Protein AF-K3ZAX1-F1 (afdb_monomer_lite)

pLDDT: mean 78.52, std 14.37, range [47.0, 97.69]

Radius of gyration: 30.6 Å; chains: 1; bounding box: 66×29×91 Å

Organism: Setaria italica (NCBI:txid4555)

Structure (mmCIF, N/CA/C/O backbone):
data_AF-K3ZAX1-F1
#
_entry.id   AF-K3ZAX1-F1
#
loop_
_atom_site.group_PDB
_atom_site.id
_atom_site.type_symbol
_atom_site.label_atom_id
_atom_site.label_alt_id
_atom_site.label_comp_id
_atom_site.label_asym_id
_atom_site.label_entity_id
_atom_site.label_seq_id
_atom_site.pdbx_PDB_ins_code
_atom_site.Cartn_x
_atom_site.Cartn_y
_atom_site.Cartn_z
_atom_site.occupancy
_atom_site.B_iso_or_equiv
_atom_site.auth_seq_id
_atom_site.auth_comp_id
_atom_site.auth_asym_id
_atom_site.auth_atom_id
_atom_site.pdbx_PDB_model_num
ATOM 1 N N . MET A 1 1 ? -37.332 9.484 52.338 1.00 50.28 1 MET A N 1
ATOM 2 C CA . MET A 1 1 ? -36.346 8.383 52.246 1.00 50.28 1 MET A CA 1
ATOM 3 C C . MET A 1 1 ? -36.194 7.833 50.823 1.00 50.28 1 MET A C 1
ATOM 5 O O . MET A 1 1 ? -35.194 7.186 50.560 1.00 50.28 1 MET A O 1
ATOM 9 N N . GLU A 1 2 ? -37.074 8.191 49.881 1.00 57.25 2 GLU A N 1
ATOM 10 C CA . GLU A 1 2 ? -37.045 7.714 48.482 1.00 57.25 2 GLU A CA 1
ATOM 11 C C . GLU A 1 2 ? -35.889 8.253 47.611 1.00 57.25 2 GLU A C 1
ATOM 13 O O . GLU A 1 2 ? -35.570 7.683 46.574 1.00 57.25 2 GLU A O 1
ATOM 18 N N . HIS A 1 3 ? -35.234 9.354 48.000 1.00 57.56 3 HIS A N 1
ATOM 19 C CA . HIS A 1 3 ? -34.172 9.955 47.179 1.00 57.56 3 HIS A CA 1
ATOM 20 C C . HIS A 1 3 ? -32.824 9.217 47.276 1.00 57.56 3 HIS A C 1
ATOM 22 O O . HIS A 1 3 ? -32.004 9.319 46.367 1.00 57.56 3 HIS A O 1
ATOM 28 N N . SER A 1 4 ? -32.587 8.449 48.345 1.00 58.50 4 SER A N 1
ATOM 29 C CA . SER A 1 4 ? -31.296 7.787 48.597 1.00 58.50 4 SER A CA 1
ATOM 30 C C . SER A 1 4 ? -31.118 6.476 47.820 1.00 58.50 4 SER A C 1
ATOM 32 O O . SER A 1 4 ? -29.990 6.068 47.561 1.00 58.50 4 SER A O 1
ATOM 34 N N . SER A 1 5 ? -32.212 5.835 47.405 1.00 60.31 5 SER A N 1
ATOM 35 C CA . SER A 1 5 ? -32.231 4.561 46.670 1.00 60.31 5 SER A CA 1
ATOM 36 C C . SER A 1 5 ? -32.151 4.724 45.145 1.00 60.31 5 SER A C 1
ATOM 38 O O . SER A 1 5 ? -31.794 3.776 44.448 1.00 60.31 5 SER A O 1
ATOM 40 N N . LEU A 1 6 ? -32.416 5.922 44.612 1.00 58.66 6 LEU A N 1
ATOM 41 C CA . LEU A 1 6 ? -32.390 6.199 43.166 1.00 58.66 6 LEU A CA 1
ATOM 42 C C . LEU A 1 6 ? -30.997 6.580 42.634 1.00 58.66 6 LEU A C 1
ATOM 44 O O . LEU A 1 6 ? -30.687 6.324 41.471 1.00 58.66 6 LEU A O 1
ATOM 48 N N . LEU A 1 7 ? -30.131 7.138 43.484 1.00 61.81 7 LEU A N 1
ATOM 49 C CA . LEU A 1 7 ? -28.745 7.489 43.145 1.00 61.81 7 LEU A CA 1
ATOM 50 C C . LEU A 1 7 ? -27.872 6.286 42.711 1.00 61.81 7 LEU A C 1
ATOM 52 O O . LEU A 1 7 ? -27.173 6.410 41.699 1.00 61.81 7 LEU A O 1
ATOM 56 N N . PRO A 1 8 ? -27.895 5.120 43.396 1.00 64.75 8 PRO A N 1
ATOM 57 C CA . PRO A 1 8 ? -27.120 3.951 42.966 1.00 64.75 8 PRO A CA 1
ATOM 58 C C . PRO A 1 8 ? -27.650 3.324 41.664 1.00 64.75 8 PRO A C 1
ATOM 60 O O . PRO A 1 8 ? -26.866 2.888 40.827 1.00 64.75 8 PRO A O 1
ATOM 63 N N . LEU A 1 9 ? -28.968 3.329 41.436 1.00 63.50 9 LEU A N 1
ATOM 64 C CA . LEU A 1 9 ? -29.569 2.800 40.203 1.00 63.50 9 LEU A CA 1
ATOM 65 C C . LEU A 1 9 ? -29.250 3.669 38.979 1.00 63.50 9 LEU A C 1
ATOM 67 O O . LEU A 1 9 ? -28.908 3.138 37.924 1.00 63.50 9 LEU A O 1
ATOM 71 N N . ALA A 1 10 ? -29.302 4.996 39.123 1.00 63.97 10 ALA A N 1
ATOM 72 C CA . ALA A 1 10 ? -28.953 5.926 38.050 1.00 63.97 10 ALA A CA 1
ATOM 73 C C . ALA A 1 10 ? -27.468 5.830 37.652 1.00 63.97 10 ALA A C 1
ATOM 75 O O . ALA A 1 10 ? -27.139 5.890 36.468 1.00 63.97 10 ALA A O 1
ATOM 76 N N . SER A 1 11 ? -26.572 5.629 38.624 1.00 61.56 11 SER A N 1
ATOM 77 C CA . SER A 1 11 ? -25.134 5.456 38.373 1.00 61.56 11 SER A CA 1
ATOM 78 C C . SER A 1 11 ? -24.798 4.105 37.724 1.00 61.56 11 SER A C 1
ATOM 80 O O . SER A 1 11 ? -23.975 4.063 36.810 1.00 61.56 11 SER A O 1
ATOM 82 N N . LEU A 1 12 ? -25.486 3.022 38.104 1.00 66.75 12 LEU A N 1
ATOM 83 C CA . LEU A 1 12 ? -25.391 1.708 37.447 1.00 66.75 12 LEU A CA 1
ATOM 84 C C . LEU A 1 12 ? -25.893 1.730 35.991 1.00 66.75 12 LEU A C 1
ATOM 86 O O . LEU A 1 12 ? -25.241 1.177 35.099 1.00 66.75 12 LEU A O 1
ATOM 90 N N . LEU A 1 13 ? -27.022 2.399 35.728 1.00 67.44 13 LEU A N 1
ATOM 91 C CA . LEU A 1 13 ? -27.555 2.565 34.370 1.00 67.44 13 LEU A CA 1
ATOM 92 C C . LEU A 1 13 ? -26.631 3.426 33.498 1.00 67.44 13 LEU A C 1
ATOM 94 O O . LEU A 1 13 ? -26.330 3.051 32.366 1.00 67.44 13 LEU A O 1
ATOM 98 N N . ALA A 1 14 ? -26.138 4.549 34.028 1.00 68.44 14 ALA A N 1
ATOM 99 C CA . ALA A 1 14 ? -25.209 5.424 33.315 1.00 68.44 14 ALA A CA 1
ATOM 100 C C . ALA A 1 14 ? -23.883 4.714 32.985 1.00 68.44 14 ALA A C 1
ATOM 102 O O . ALA A 1 14 ? -23.392 4.829 31.861 1.00 68.44 14 ALA A O 1
ATOM 103 N N . GLY A 1 15 ? -23.340 3.923 33.920 1.00 72.06 15 GLY A N 1
ATOM 104 C CA . GLY A 1 15 ? -22.152 3.096 33.685 1.00 72.06 15 GLY A CA 1
ATOM 105 C C . GLY A 1 15 ? -22.365 2.037 32.599 1.00 72.06 15 GLY A C 1
ATOM 106 O O . GLY A 1 15 ? -21.500 1.838 31.747 1.00 72.06 15 GLY A O 1
ATOM 107 N N . SER A 1 16 ? -23.548 1.418 32.563 1.00 79.25 16 SER A N 1
ATOM 108 C CA . SER A 1 16 ? -23.915 0.434 31.534 1.00 79.25 16 SER A CA 1
ATOM 109 C C . SER A 1 16 ? -24.046 1.068 30.144 1.00 79.25 16 SER A C 1
ATOM 111 O O . SER A 1 16 ? -23.541 0.520 29.164 1.00 79.25 16 SER A O 1
ATOM 113 N N . CYS A 1 17 ? -24.652 2.257 30.049 1.00 83.50 17 CYS A N 1
ATOM 114 C CA . CYS A 1 17 ? -24.725 3.021 28.800 1.00 83.50 17 CYS A CA 1
ATOM 115 C C . CYS A 1 17 ? -23.338 3.446 28.298 1.00 83.50 17 CYS A C 1
ATOM 117 O O . CYS A 1 17 ? -23.072 3.363 27.100 1.00 83.50 17 CYS A O 1
ATOM 119 N N . ALA A 1 18 ? -22.441 3.861 29.197 1.00 87.25 18 ALA A N 1
ATOM 120 C CA . ALA A 1 18 ? -21.073 4.228 28.836 1.00 87.25 18 ALA A CA 1
ATOM 121 C C . ALA A 1 18 ? -20.277 3.028 28.290 1.00 87.25 18 ALA A C 1
ATOM 123 O O . ALA A 1 18 ? -19.590 3.158 27.277 1.00 87.25 18 ALA A O 1
ATOM 124 N N . LEU A 1 19 ? -20.415 1.847 28.905 1.00 90.62 19 LEU A N 1
ATOM 125 C CA . LEU A 1 19 ? -19.798 0.605 28.423 1.00 90.62 19 LEU A CA 1
ATOM 126 C C . LEU A 1 19 ? -20.329 0.194 27.043 1.00 90.62 19 LEU A C 1
ATOM 128 O O . LEU A 1 19 ? -19.542 -0.143 26.158 1.00 90.62 19 LEU A O 1
ATOM 132 N N . LEU A 1 20 ? -21.647 0.268 26.834 1.00 94.25 20 LEU A N 1
ATOM 133 C CA . LEU A 1 20 ? -22.281 0.004 25.538 1.00 94.25 20 LEU A CA 1
ATOM 134 C C . LEU A 1 20 ? -21.795 0.970 24.452 1.00 94.25 20 LEU A C 1
ATOM 136 O O . LEU A 1 20 ? -21.448 0.535 23.354 1.00 94.25 20 LEU A O 1
ATOM 140 N N . ALA A 1 21 ? -21.721 2.267 24.759 1.00 95.00 21 ALA A N 1
ATOM 141 C CA . ALA A 1 21 ? -21.220 3.275 23.829 1.00 95.00 21 ALA A CA 1
ATOM 142 C C . ALA A 1 21 ? -19.743 3.038 23.470 1.00 95.00 21 ALA A C 1
ATOM 144 O O . ALA A 1 21 ? -19.377 3.100 22.296 1.00 95.00 21 ALA A O 1
ATOM 145 N N . ALA A 1 22 ? -18.904 2.705 24.455 1.00 95.81 22 ALA A N 1
ATOM 146 C CA . ALA A 1 22 ? -17.499 2.378 24.227 1.00 95.81 22 ALA A CA 1
ATOM 147 C C . ALA A 1 22 ? -17.333 1.122 23.354 1.00 95.81 22 ALA A C 1
ATOM 149 O O . ALA A 1 22 ? -16.532 1.124 22.418 1.00 95.81 22 ALA A O 1
ATOM 150 N N . ALA A 1 23 ? -18.121 0.072 23.604 1.00 96.25 23 ALA A N 1
ATOM 151 C CA . ALA A 1 23 ? -18.112 -1.142 22.791 1.00 96.25 23 ALA A CA 1
ATOM 152 C C . ALA A 1 23 ? -18.553 -0.869 21.344 1.00 96.25 23 ALA A C 1
ATOM 154 O O . ALA A 1 23 ? -17.912 -1.340 20.403 1.00 96.25 23 ALA A O 1
ATOM 155 N N . ALA A 1 24 ? -19.603 -0.064 21.153 1.00 97.25 24 ALA A N 1
ATOM 156 C CA . ALA A 1 24 ? -20.065 0.342 19.828 1.00 97.25 24 ALA A CA 1
ATOM 157 C C . ALA A 1 24 ? -19.001 1.158 19.076 1.00 97.25 24 ALA A C 1
ATOM 159 O O . ALA A 1 24 ? -18.751 0.906 17.897 1.00 97.25 24 ALA A O 1
ATOM 160 N N . ALA A 1 25 ? -18.325 2.087 19.759 1.00 97.12 25 ALA A N 1
ATOM 161 C CA . ALA A 1 25 ? -17.235 2.867 19.180 1.00 97.12 25 ALA A CA 1
ATOM 162 C C . ALA A 1 25 ? -16.043 1.981 18.780 1.00 97.12 25 ALA A C 1
ATOM 164 O O . ALA A 1 25 ? -15.514 2.119 17.676 1.00 97.12 25 ALA A O 1
ATOM 165 N N . ALA A 1 26 ? -15.655 1.029 19.634 1.00 97.00 26 ALA A N 1
ATOM 166 C CA . ALA A 1 26 ? -14.601 0.068 19.322 1.00 97.00 26 ALA A CA 1
ATOM 167 C C . ALA A 1 26 ? -14.971 -0.806 18.111 1.00 97.00 26 ALA A C 1
ATOM 169 O O . ALA A 1 26 ? -14.157 -0.978 17.203 1.00 97.00 26 ALA A O 1
ATOM 170 N N . ALA A 1 27 ? -16.210 -1.302 18.045 1.00 97.56 27 ALA A N 1
ATOM 171 C CA . ALA A 1 27 ? -16.700 -2.068 16.902 1.00 97.56 27 ALA A CA 1
ATOM 172 C C . ALA A 1 27 ? -16.685 -1.237 15.609 1.00 97.56 27 ALA A C 1
ATOM 174 O O . ALA A 1 27 ? -16.195 -1.708 14.582 1.00 97.56 27 ALA A O 1
ATOM 175 N N . ALA A 1 28 ? -17.151 0.014 15.659 1.00 97.69 28 ALA A N 1
ATOM 176 C CA . ALA 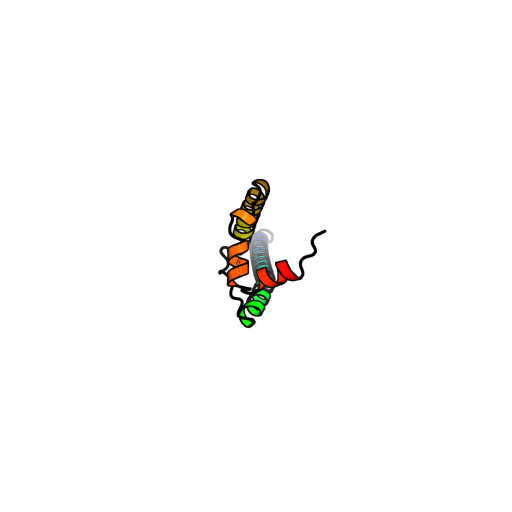A 1 28 ? -17.118 0.924 14.518 1.00 97.69 28 ALA A CA 1
ATOM 177 C C . ALA A 1 28 ? -15.682 1.180 14.030 1.00 97.69 28 ALA A C 1
ATOM 179 O O . ALA A 1 28 ? -15.428 1.138 12.825 1.00 97.69 28 ALA A O 1
ATOM 180 N N . LEU A 1 29 ? -14.730 1.371 14.950 1.00 96.62 29 LEU A N 1
ATOM 181 C CA . LEU A 1 29 ? -13.316 1.542 14.619 1.00 96.62 29 LEU A CA 1
ATOM 182 C C . LEU A 1 29 ? -12.735 0.293 13.941 1.00 96.62 29 LEU A C 1
ATOM 184 O O . LEU A 1 29 ? -12.071 0.404 12.911 1.00 96.62 29 LEU A O 1
ATOM 188 N N . LEU A 1 30 ? -13.018 -0.900 14.469 1.00 95.06 30 LEU A N 1
ATOM 189 C CA . LEU A 1 30 ? -12.574 -2.161 13.868 1.00 95.06 30 LEU A CA 1
ATOM 190 C C . LEU A 1 30 ? -13.162 -2.363 12.466 1.00 95.06 30 LEU A C 1
ATOM 192 O O . LEU A 1 30 ? -12.440 -2.752 11.545 1.00 95.06 30 LEU A O 1
ATOM 196 N N . LEU A 1 31 ? -14.447 -2.047 12.276 1.00 96.12 31 LEU A N 1
ATOM 197 C CA . LEU A 1 31 ? -15.096 -2.099 10.967 1.00 96.12 31 LEU A CA 1
ATOM 198 C C . LEU A 1 31 ? -14.456 -1.110 9.989 1.00 96.12 31 LEU A C 1
ATOM 200 O O . LEU A 1 31 ? -14.140 -1.502 8.865 1.00 96.12 31 LEU A O 1
ATOM 204 N N . ALA A 1 32 ? -14.186 0.123 10.421 1.00 94.69 32 ALA A N 1
ATOM 205 C CA . ALA A 1 32 ? -13.514 1.129 9.605 1.00 94.69 32 ALA A CA 1
ATOM 206 C C . ALA A 1 32 ? -12.109 0.675 9.176 1.00 94.69 32 ALA A C 1
ATOM 208 O O . ALA A 1 32 ? -11.791 0.717 7.987 1.00 94.69 32 ALA A O 1
ATOM 209 N N . ILE A 1 33 ? -11.298 0.159 10.108 1.00 92.00 33 ILE A N 1
ATOM 210 C CA . ILE A 1 33 ? -9.966 -0.396 9.815 1.00 92.00 33 ILE A CA 1
ATOM 211 C C . ILE A 1 33 ? -10.077 -1.570 8.836 1.00 92.00 33 ILE A C 1
ATOM 213 O O . ILE A 1 33 ? -9.316 -1.657 7.869 1.00 92.00 33 ILE A O 1
ATOM 217 N N . SER A 1 34 ? -11.044 -2.467 9.047 1.00 90.94 34 SER A N 1
ATOM 218 C CA . SER A 1 34 ? -11.244 -3.621 8.171 1.00 90.94 34 SER A CA 1
ATOM 219 C C . SER A 1 34 ? -11.596 -3.191 6.745 1.00 90.94 34 SER A C 1
ATOM 221 O O . SER A 1 34 ? -10.964 -3.665 5.800 1.00 90.94 34 SER A O 1
ATOM 223 N N . ALA A 1 35 ? -12.532 -2.249 6.586 1.00 92.44 35 ALA A N 1
ATOM 224 C CA . ALA A 1 35 ? -12.967 -1.714 5.302 1.00 92.44 35 ALA A CA 1
ATOM 225 C C . ALA A 1 35 ? -11.830 -0.973 4.589 1.00 92.44 35 ALA A C 1
ATOM 227 O O . ALA A 1 35 ? -11.641 -1.131 3.380 1.00 92.44 35 ALA A O 1
ATOM 228 N N . TRP A 1 36 ? -11.027 -0.227 5.349 1.00 90.31 36 TRP A N 1
ATOM 229 C CA . TRP A 1 36 ? -9.836 0.450 4.854 1.00 90.31 36 TRP A CA 1
ATOM 230 C C . TRP A 1 36 ? -8.802 -0.543 4.292 1.00 90.31 36 TRP A C 1
ATOM 232 O O . TRP A 1 36 ? -8.316 -0.362 3.175 1.00 90.31 36 TRP A O 1
ATOM 242 N N . LEU A 1 37 ? -8.560 -1.662 4.986 1.00 88.69 37 LEU A N 1
ATOM 243 C CA . LEU A 1 37 ? -7.643 -2.727 4.549 1.00 88.69 37 LEU A CA 1
ATOM 244 C C . LEU A 1 37 ? -8.166 -3.572 3.371 1.00 88.69 37 LEU A C 1
ATOM 246 O O . LEU A 1 37 ? -7.376 -4.250 2.708 1.00 88.69 37 LEU A O 1
ATOM 250 N N . GLN A 1 38 ? -9.472 -3.569 3.076 1.00 90.75 38 GLN A N 1
ATOM 251 C CA . GLN A 1 38 ? -10.029 -4.372 1.975 1.00 90.75 38 GLN A CA 1
ATOM 252 C C . GLN A 1 38 ? -9.537 -3.905 0.600 1.00 90.75 38 GLN A C 1
ATOM 254 O O . GLN A 1 38 ? -9.193 -4.732 -0.248 1.00 90.75 38 GLN A O 1
ATOM 259 N N . ARG A 1 39 ? -9.483 -2.589 0.355 1.00 88.44 39 ARG A N 1
ATOM 260 C CA . ARG A 1 39 ? -9.054 -2.040 -0.944 1.00 88.44 39 ARG A CA 1
ATOM 261 C C . ARG A 1 39 ? -7.640 -2.483 -1.351 1.00 88.44 39 ARG A C 1
ATOM 263 O O . ARG A 1 39 ? -7.527 -3.080 -2.424 1.00 88.44 39 ARG A O 1
ATOM 270 N N . PRO A 1 40 ? -6.583 -2.274 -0.540 1.00 87.56 40 PRO A N 1
ATOM 271 C CA . PRO A 1 40 ? -5.232 -2.683 -0.923 1.00 87.56 40 PRO A CA 1
ATOM 272 C C . PRO A 1 40 ? -5.111 -4.202 -1.102 1.00 87.56 40 PRO A C 1
ATOM 274 O O . PRO A 1 40 ? -4.458 -4.655 -2.039 1.00 87.56 40 PRO A O 1
ATOM 277 N N . ARG A 1 41 ? -5.808 -5.011 -0.288 1.00 88.69 41 ARG A N 1
ATOM 278 C CA . ARG A 1 41 ? -5.813 -6.481 -0.430 1.00 88.69 41 ARG A CA 1
ATOM 279 C C . ARG A 1 41 ? -6.420 -6.951 -1.751 1.00 88.69 41 ARG A C 1
ATOM 281 O O . ARG A 1 41 ? -5.905 -7.893 -2.352 1.00 88.69 41 ARG A O 1
ATOM 288 N N . ARG A 1 42 ? -7.493 -6.302 -2.218 1.00 92.00 42 ARG A N 1
ATOM 289 C CA . ARG A 1 42 ? -8.121 -6.614 -3.514 1.00 92.00 42 ARG A CA 1
ATOM 290 C C . ARG A 1 42 ? -7.186 -6.314 -4.679 1.00 92.00 42 ARG A C 1
ATOM 292 O O . ARG A 1 42 ? -7.058 -7.150 -5.571 1.00 92.00 42 ARG A O 1
ATOM 299 N N . VAL A 1 43 ? -6.527 -5.157 -4.642 1.00 90.50 43 VAL A N 1
ATOM 300 C CA . VAL A 1 43 ? -5.544 -4.742 -5.653 1.00 90.50 43 VAL A CA 1
ATOM 301 C C . VAL A 1 43 ? -4.354 -5.704 -5.668 1.00 90.50 43 VAL A C 1
ATOM 303 O O . VAL A 1 43 ? -4.033 -6.254 -6.716 1.00 90.50 43 VAL A O 1
ATOM 306 N N . ALA A 1 44 ? -3.781 -6.018 -4.502 1.00 88.94 44 ALA A N 1
ATOM 307 C CA . ALA A 1 44 ? -2.705 -7.003 -4.387 1.00 88.94 44 ALA A CA 1
ATOM 308 C C . ALA A 1 44 ? -3.121 -8.385 -4.924 1.00 88.94 44 ALA A C 1
ATOM 310 O O . ALA A 1 44 ? -2.360 -9.040 -5.627 1.00 88.94 44 ALA A O 1
ATOM 311 N N . GLY A 1 45 ? -4.353 -8.824 -4.652 1.00 92.31 45 GLY A N 1
ATOM 312 C CA . GLY A 1 45 ? -4.884 -10.070 -5.206 1.00 92.31 45 GLY A CA 1
ATOM 313 C C . GLY A 1 45 ? -5.058 -10.047 -6.729 1.00 92.31 45 GLY A C 1
ATOM 314 O O . GLY A 1 45 ? -4.910 -11.087 -7.366 1.00 92.31 45 GLY A O 1
ATOM 315 N N . ALA A 1 46 ? -5.373 -8.893 -7.323 1.00 94.12 46 ALA A N 1
ATOM 316 C CA . ALA A 1 46 ? -5.430 -8.740 -8.776 1.00 94.12 46 ALA A CA 1
ATOM 317 C C . ALA A 1 46 ? -4.036 -8.865 -9.408 1.00 94.12 46 ALA A C 1
ATOM 319 O O . ALA A 1 46 ? -3.892 -9.613 -10.370 1.00 94.12 46 ALA A O 1
ATOM 320 N N . PHE A 1 47 ? -3.018 -8.232 -8.819 1.00 92.50 47 PHE A N 1
ATOM 321 C CA . PHE A 1 47 ? -1.630 -8.370 -9.270 1.00 92.50 47 PHE A CA 1
ATOM 322 C C . PHE A 1 47 ? -1.116 -9.807 -9.152 1.00 92.50 47 PHE A C 1
ATOM 324 O O . PHE A 1 47 ? -0.606 -10.352 -10.129 1.00 92.50 47 PHE A O 1
ATOM 331 N N . ARG A 1 48 ? -1.365 -10.486 -8.023 1.00 92.75 48 ARG A N 1
ATOM 332 C CA . ARG A 1 48 ? -0.961 -11.894 -7.856 1.00 92.75 48 ARG A CA 1
ATOM 333 C C . ARG A 1 48 ? -1.571 -12.819 -8.907 1.00 92.75 48 ARG A C 1
ATOM 335 O O . ARG A 1 48 ? -0.907 -13.734 -9.377 1.00 92.75 48 ARG A O 1
ATOM 342 N N . ARG A 1 49 ? -2.820 -12.569 -9.323 1.00 95.19 49 ARG A N 1
ATOM 343 C CA . ARG A 1 49 ? -3.471 -13.322 -10.415 1.00 95.19 49 ARG A CA 1
ATOM 344 C C . ARG A 1 49 ? -2.813 -13.111 -11.779 1.00 95.19 49 ARG A C 1
ATOM 346 O O . ARG A 1 49 ? -2.961 -13.961 -12.646 1.00 95.19 49 ARG A O 1
ATOM 353 N N . GLN A 1 50 ? -2.095 -12.007 -11.961 1.00 95.50 50 GLN A N 1
ATOM 354 C CA . GLN A 1 50 ? -1.296 -11.723 -13.155 1.00 95.50 50 GLN A CA 1
ATOM 355 C C . GLN A 1 50 ? 0.133 -12.286 -13.046 1.00 95.50 50 GLN A C 1
ATOM 357 O O . GLN A 1 50 ? 0.957 -12.016 -13.911 1.00 95.50 50 GLN A O 1
ATOM 362 N N . GLY A 1 51 ? 0.452 -13.033 -11.981 1.00 93.38 51 GLY A N 1
ATOM 363 C CA . GLY A 1 51 ? 1.813 -13.499 -11.699 1.00 93.38 51 GLY A CA 1
ATOM 364 C C . GLY A 1 51 ? 2.735 -12.415 -11.133 1.00 93.38 51 GLY A C 1
ATOM 365 O O . GLY A 1 51 ? 3.923 -12.661 -10.953 1.00 93.38 51 GLY A O 1
ATOM 366 N N . ILE A 1 52 ? 2.201 -11.227 -10.831 1.00 90.69 52 ILE A N 1
ATOM 367 C CA . ILE A 1 52 ? 2.945 -10.137 -10.201 1.00 90.69 52 ILE A CA 1
ATOM 368 C C . ILE A 1 52 ? 2.798 -10.303 -8.691 1.00 90.69 52 ILE A C 1
ATOM 370 O O . ILE A 1 52 ? 1.810 -9.859 -8.097 1.00 90.69 52 ILE A O 1
ATOM 374 N N . ASP A 1 53 ? 3.765 -10.979 -8.077 1.00 86.62 53 ASP A N 1
ATOM 375 C CA . ASP A 1 53 ? 3.864 -11.028 -6.623 1.00 86.62 53 ASP A CA 1
ATOM 376 C C . ASP A 1 53 ? 4.710 -9.864 -6.098 1.00 86.62 53 ASP A C 1
ATOM 378 O O . ASP A 1 53 ? 5.640 -9.393 -6.755 1.00 86.62 53 ASP A O 1
ATOM 382 N N . GLY A 1 54 ? 4.337 -9.357 -4.929 1.00 82.88 54 GLY A N 1
ATOM 383 C CA . GLY A 1 54 ? 4.979 -8.203 -4.307 1.00 82.88 54 GLY A CA 1
ATOM 384 C C . GLY A 1 54 ? 5.604 -8.570 -2.966 1.00 82.88 54 GLY A C 1
ATOM 385 O O . GLY A 1 54 ? 5.198 -9.558 -2.351 1.00 82.88 54 GLY A O 1
ATOM 386 N N . PRO A 1 55 ? 6.555 -7.766 -2.462 1.00 84.62 55 PRO A N 1
ATOM 387 C CA . PRO A 1 55 ? 7.057 -7.957 -1.111 1.00 84.62 55 PRO A CA 1
ATOM 388 C C . PRO A 1 55 ? 5.900 -7.844 -0.103 1.00 84.62 55 PRO A C 1
ATOM 390 O O . PRO A 1 55 ? 5.011 -6.995 -0.277 1.00 84.62 55 PRO A O 1
ATOM 393 N N . PRO A 1 56 ? 5.887 -8.675 0.954 1.00 83.94 56 PRO A N 1
ATOM 394 C CA . PRO A 1 56 ? 4.869 -8.585 1.991 1.00 83.94 56 PRO A CA 1
ATOM 395 C C . PRO A 1 56 ? 4.883 -7.190 2.639 1.00 83.94 56 PRO A C 1
ATOM 397 O O . PRO A 1 56 ? 5.931 -6.543 2.676 1.00 83.94 56 PRO A O 1
ATOM 400 N N . PRO A 1 57 ? 3.736 -6.696 3.138 1.00 84.31 57 PRO A N 1
ATOM 401 C CA . PRO A 1 57 ? 3.682 -5.400 3.800 1.00 84.31 57 PRO A CA 1
ATOM 402 C C . PRO A 1 57 ? 4.569 -5.402 5.052 1.00 84.31 57 PRO A C 1
ATOM 404 O O . PRO A 1 57 ? 4.379 -6.228 5.942 1.00 84.31 57 PRO A O 1
ATOM 407 N N . SER A 1 58 ? 5.502 -4.455 5.134 1.00 83.56 58 SER A N 1
ATOM 408 C CA . SER A 1 58 ? 6.418 -4.295 6.274 1.00 83.56 58 SER A CA 1
ATOM 409 C C . SER A 1 58 ? 5.740 -3.728 7.529 1.00 83.56 58 SER A C 1
ATOM 411 O O . SER A 1 58 ? 6.238 -3.908 8.637 1.00 83.56 58 SER A O 1
ATOM 413 N N . SER A 1 59 ? 4.581 -3.080 7.377 1.00 84.62 59 SER A N 1
ATOM 414 C CA . SER A 1 59 ? 3.785 -2.510 8.469 1.00 84.62 59 SER A CA 1
ATOM 415 C C . SER A 1 59 ? 2.288 -2.750 8.268 1.00 84.62 59 SER A C 1
ATOM 417 O O . SER A 1 59 ? 1.786 -2.735 7.143 1.00 84.62 59 SER A O 1
ATOM 419 N N . PHE A 1 60 ? 1.553 -2.927 9.372 1.00 79.12 60 PHE A N 1
ATOM 420 C CA . PHE A 1 60 ? 0.105 -3.165 9.353 1.00 79.12 60 PHE A CA 1
ATOM 421 C C . PHE A 1 60 ? -0.692 -1.958 8.843 1.00 79.12 60 PHE A C 1
ATOM 423 O O . PHE A 1 60 ? -1.645 -2.128 8.085 1.00 79.12 60 PHE A O 1
ATOM 430 N N . LEU A 1 61 ? -0.301 -0.747 9.256 1.00 80.81 61 LEU A N 1
ATOM 431 C CA . LEU A 1 61 ? -0.991 0.482 8.866 1.00 80.81 61 LEU A CA 1
ATOM 432 C C . LEU A 1 61 ? -0.361 1.095 7.623 1.00 80.81 61 LEU A C 1
ATOM 434 O O . LEU A 1 61 ? -1.055 1.370 6.664 1.00 80.81 61 LEU A O 1
ATOM 438 N N . SER A 1 62 ? 0.951 1.296 7.588 1.00 83.56 62 SER A N 1
ATOM 439 C CA . SER A 1 62 ? 1.583 2.020 6.477 1.00 83.56 62 SER A CA 1
ATOM 440 C C . SER A 1 62 ? 1.953 1.136 5.281 1.00 83.56 62 SER A C 1
ATOM 442 O O . SER A 1 62 ? 2.353 1.662 4.240 1.00 83.56 62 SER A O 1
ATOM 444 N N . GLY A 1 63 ? 1.820 -0.191 5.388 1.00 87.25 63 GLY A N 1
ATOM 445 C CA . GLY A 1 63 ? 2.275 -1.113 4.348 1.00 87.25 63 GLY A CA 1
ATOM 446 C C . GLY A 1 63 ? 3.753 -0.883 4.030 1.00 87.25 63 GLY A C 1
ATOM 447 O O . GLY A 1 63 ? 4.562 -0.743 4.940 1.00 87.25 63 GLY A O 1
ATOM 448 N N . ASN A 1 64 ? 4.084 -0.785 2.741 1.00 89.75 64 ASN A N 1
ATOM 449 C CA . ASN A 1 64 ? 5.447 -0.527 2.254 1.00 89.75 64 ASN A CA 1
ATOM 450 C C . ASN A 1 64 ? 5.728 0.958 1.972 1.00 89.75 64 ASN A C 1
ATOM 452 O O . ASN A 1 64 ? 6.743 1.290 1.365 1.00 89.75 64 ASN A O 1
ATOM 456 N N . LEU A 1 65 ? 4.844 1.870 2.392 1.00 88.75 65 LEU A N 1
ATOM 457 C CA . LEU A 1 65 ? 4.973 3.295 2.082 1.00 88.75 65 LEU A CA 1
ATOM 458 C C . LEU A 1 65 ? 6.291 3.920 2.584 1.00 88.75 65 LEU A C 1
ATOM 460 O O . LEU A 1 65 ? 6.915 4.631 1.796 1.00 88.75 65 LEU A O 1
ATOM 464 N N . PRO A 1 66 ? 6.768 3.653 3.820 1.00 89.69 66 PRO A N 1
ATOM 465 C CA . PRO A 1 66 ? 8.025 4.234 4.297 1.00 89.69 66 PRO A CA 1
ATOM 466 C C . PRO A 1 66 ? 9.229 3.765 3.476 1.00 89.69 66 PRO A C 1
ATOM 468 O O . PRO A 1 66 ? 10.112 4.554 3.156 1.00 89.69 66 PRO A O 1
ATOM 471 N N . GLU A 1 67 ? 9.238 2.491 3.080 1.00 89.62 67 GLU A N 1
ATOM 472 C CA . GLU A 1 67 ? 10.288 1.929 2.231 1.00 89.62 67 GLU A CA 1
ATOM 473 C C . GLU A 1 67 ? 10.270 2.563 0.836 1.00 89.62 67 GLU A C 1
ATOM 475 O O . GLU A 1 67 ? 11.315 2.941 0.309 1.00 89.62 67 GLU A O 1
ATOM 480 N N . MET A 1 68 ? 9.083 2.739 0.250 1.00 89.00 68 MET A N 1
ATOM 481 C CA . MET A 1 68 ? 8.937 3.424 -1.035 1.00 89.00 68 MET A CA 1
ATOM 482 C C . MET A 1 68 ? 9.410 4.877 -0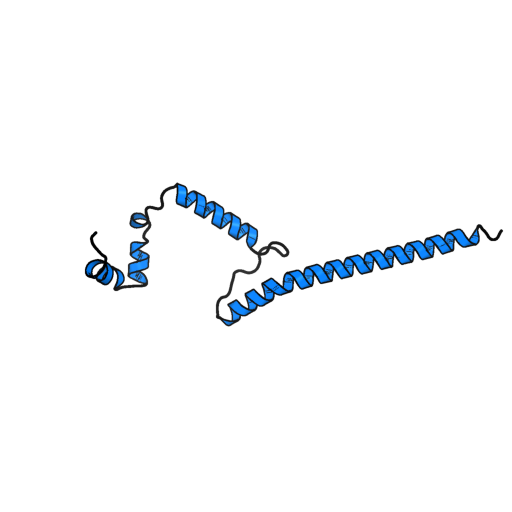.965 1.00 89.00 68 MET A C 1
ATOM 484 O O . MET A 1 68 ? 10.097 5.331 -1.876 1.00 89.00 68 MET A O 1
ATOM 488 N N . GLN A 1 69 ? 9.087 5.595 0.114 1.00 92.31 69 GLN A N 1
ATOM 489 C CA . GLN A 1 69 ? 9.552 6.966 0.333 1.00 92.31 69 GLN A CA 1
ATOM 490 C C . GLN A 1 69 ? 11.071 7.030 0.495 1.00 92.31 69 GLN A C 1
ATOM 492 O O . GLN A 1 69 ? 11.709 7.874 -0.129 1.00 92.31 69 GLN A O 1
ATOM 497 N N . ALA A 1 70 ? 11.660 6.117 1.270 1.00 91.44 70 ALA A N 1
ATOM 498 C CA . ALA A 1 70 ? 13.107 6.038 1.441 1.00 91.44 70 ALA A CA 1
ATOM 499 C C . ALA A 1 70 ? 13.820 5.769 0.106 1.00 91.44 70 ALA A C 1
ATOM 501 O O . ALA A 1 70 ? 14.790 6.449 -0.226 1.00 91.44 70 ALA A O 1
ATOM 502 N N . ARG A 1 71 ? 13.303 4.832 -0.700 1.00 88.12 71 ARG A N 1
ATOM 503 C CA . ARG A 1 71 ? 13.828 4.541 -2.044 1.00 88.12 71 ARG A CA 1
ATOM 504 C C . ARG A 1 71 ? 13.676 5.732 -2.991 1.00 88.12 71 ARG A C 1
ATOM 506 O O . ARG A 1 71 ? 14.612 6.039 -3.720 1.00 88.12 71 ARG A O 1
ATOM 513 N N . ALA A 1 72 ? 12.532 6.415 -2.969 1.00 89.88 72 ALA A N 1
ATOM 514 C CA . ALA A 1 72 ? 12.298 7.600 -3.793 1.00 89.88 72 ALA A CA 1
ATOM 515 C C . ALA A 1 72 ? 13.235 8.758 -3.416 1.00 89.88 72 ALA A C 1
ATOM 517 O O . ALA A 1 72 ? 13.785 9.409 -4.299 1.00 89.88 72 ALA A O 1
ATOM 518 N N . ALA A 1 73 ? 13.465 8.982 -2.120 1.00 89.81 73 ALA A N 1
ATOM 519 C CA . ALA A 1 73 ? 14.412 9.984 -1.641 1.00 89.81 73 ALA A CA 1
ATOM 520 C C . ALA A 1 73 ? 15.854 9.642 -2.049 1.00 89.81 73 ALA A C 1
ATOM 522 O O . ALA A 1 73 ? 16.566 10.505 -2.555 1.00 89.81 73 ALA A O 1
ATOM 523 N N . ALA A 1 74 ? 16.265 8.379 -1.897 1.00 86.81 74 ALA A N 1
ATOM 524 C CA . ALA A 1 74 ? 17.577 7.916 -2.346 1.00 86.81 74 ALA A CA 1
ATOM 525 C C . ALA A 1 74 ? 17.763 8.091 -3.863 1.00 86.81 74 ALA A C 1
ATOM 527 O O . ALA A 1 74 ? 18.811 8.559 -4.303 1.00 86.81 74 ALA A O 1
ATOM 528 N N . ALA A 1 75 ? 16.734 7.778 -4.657 1.00 81.25 75 ALA A N 1
ATOM 529 C CA . ALA A 1 75 ? 16.753 7.987 -6.102 1.00 81.25 75 ALA A CA 1
ATOM 530 C C . ALA A 1 75 ? 16.873 9.475 -6.465 1.00 81.25 75 ALA A C 1
ATOM 532 O O . ALA A 1 75 ? 17.700 9.829 -7.296 1.00 81.25 75 ALA A O 1
ATOM 533 N N . ALA A 1 76 ? 16.121 10.360 -5.803 1.00 79.88 76 ALA A N 1
ATOM 534 C CA . ALA A 1 76 ? 16.193 11.801 -6.049 1.00 79.88 76 ALA A CA 1
ATOM 535 C C . ALA A 1 76 ? 17.596 12.380 -5.781 1.00 79.88 76 ALA A C 1
ATOM 537 O O . ALA A 1 76 ? 18.069 13.217 -6.546 1.00 79.88 76 ALA A O 1
ATOM 538 N N . VAL A 1 77 ? 18.282 11.899 -4.737 1.00 75.50 77 VAL A N 1
ATOM 539 C CA . VAL A 1 77 ? 19.676 12.278 -4.446 1.00 75.50 77 VAL A CA 1
ATOM 540 C C . VAL A 1 77 ? 20.634 11.761 -5.528 1.00 75.50 77 VAL A C 1
ATOM 542 O O . VAL A 1 77 ? 21.550 12.479 -5.932 1.00 75.50 77 VAL A O 1
ATOM 545 N N . ALA A 1 78 ? 20.407 10.549 -6.040 1.00 67.06 78 ALA A N 1
ATOM 546 C CA . ALA A 1 78 ? 21.197 9.996 -7.139 1.00 67.06 78 ALA A CA 1
ATOM 547 C C . ALA A 1 78 ? 21.018 10.788 -8.451 1.00 67.06 78 ALA A C 1
ATOM 549 O O . ALA A 1 78 ? 22.000 11.010 -9.154 1.00 67.06 78 ALA A O 1
ATOM 550 N N . GLU A 1 79 ? 19.814 11.292 -8.757 1.00 61.94 79 GLU A N 1
ATOM 551 C CA . GLU A 1 79 ? 19.599 12.152 -9.936 1.00 61.94 79 GLU A CA 1
ATOM 552 C C . GLU A 1 79 ? 20.383 13.469 -9.854 1.00 61.94 79 GLU A C 1
ATOM 554 O O . GLU A 1 79 ? 20.934 13.924 -10.855 1.00 61.94 79 GLU A O 1
ATOM 559 N N . THR A 1 80 ? 20.481 14.077 -8.666 1.00 60.09 80 THR A N 1
ATOM 560 C CA . THR A 1 80 ? 21.277 15.303 -8.473 1.00 60.09 80 THR A CA 1
ATOM 561 C C . THR A 1 80 ? 22.786 15.082 -8.603 1.00 60.09 80 THR A C 1
ATOM 563 O O . THR A 1 80 ? 23.518 16.044 -8.820 1.00 60.09 80 THR A O 1
ATOM 566 N N . GLY A 1 81 ? 23.253 13.832 -8.508 1.00 58.84 81 GLY A N 1
ATOM 567 C CA . GLY A 1 81 ? 24.650 13.452 -8.734 1.00 58.84 81 GLY A CA 1
ATOM 568 C C . GLY A 1 81 ? 25.038 13.302 -10.208 1.00 58.84 81 GLY A C 1
ATOM 569 O O . GLY A 1 81 ? 26.213 13.090 -10.485 1.00 58.84 81 GLY A O 1
ATOM 570 N N . GLY A 1 82 ? 24.082 13.430 -11.138 1.00 51.44 82 GLY A N 1
ATOM 571 C CA . GLY A 1 82 ? 24.299 13.197 -12.562 1.00 51.44 82 GLY A CA 1
ATOM 572 C C . GLY A 1 82 ? 24.533 11.716 -12.842 1.00 51.44 82 GLY A C 1
ATOM 573 O O . GLY A 1 82 ? 25.670 11.255 -12.854 1.00 51.44 82 GLY A O 1
ATOM 574 N N . ARG A 1 83 ? 23.458 10.962 -13.095 1.00 55.25 83 ARG A N 1
ATOM 575 C CA . ARG A 1 83 ? 23.591 9.613 -13.653 1.00 55.25 83 ARG A CA 1
ATOM 576 C C . ARG A 1 83 ? 24.124 9.736 -15.071 1.00 55.25 83 ARG A C 1
ATOM 578 O O . ARG A 1 83 ? 23.385 10.067 -15.997 1.00 55.25 83 ARG A O 1
ATOM 585 N N . ASP A 1 84 ? 25.414 9.490 -15.231 1.00 55.50 84 ASP A N 1
ATOM 586 C CA . ASP A 1 84 ? 26.024 9.308 -16.538 1.00 55.50 84 ASP A CA 1
ATOM 587 C C . ASP A 1 84 ? 25.615 7.913 -17.030 1.00 55.50 84 ASP A C 1
ATOM 589 O O . ASP A 1 84 ? 26.311 6.918 -16.823 1.00 55.50 84 ASP A O 1
ATOM 593 N N . PHE A 1 85 ? 24.408 7.817 -17.596 1.00 53.06 85 PHE A N 1
ATOM 594 C CA . PHE A 1 85 ? 23.825 6.558 -18.071 1.00 53.06 85 PHE A 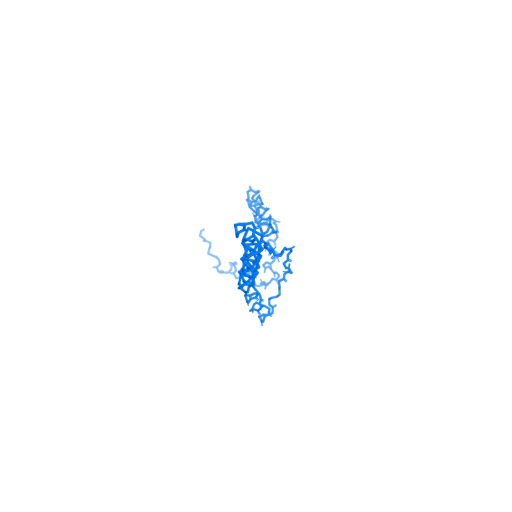CA 1
ATOM 595 C C . PHE A 1 85 ? 24.728 5.836 -19.084 1.00 53.06 85 PHE A C 1
ATOM 597 O O . PHE A 1 85 ? 24.660 4.609 -19.190 1.00 53.06 85 PHE A O 1
ATOM 604 N N . GLU A 1 86 ? 25.602 6.568 -19.785 1.00 53.69 86 GLU A N 1
ATOM 605 C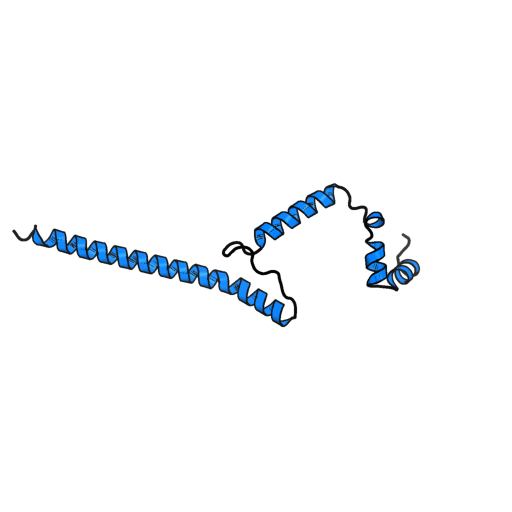 CA . GLU A 1 86 ? 26.627 5.989 -20.657 1.00 53.69 86 GLU A CA 1
ATOM 606 C C . GLU A 1 86 ? 27.732 5.262 -19.873 1.00 53.69 86 GLU A C 1
ATOM 608 O O . GLU A 1 86 ? 28.240 4.242 -20.341 1.00 53.69 86 GLU A O 1
ATOM 613 N N . LYS A 1 87 ? 28.084 5.720 -18.665 1.00 55.59 87 LYS A N 1
ATOM 614 C CA . LYS A 1 87 ? 29.101 5.080 -17.808 1.00 55.59 87 LYS A CA 1
ATOM 615 C C . LYS A 1 87 ? 28.553 4.009 -16.877 1.00 55.59 87 LYS A C 1
ATOM 617 O O . LYS A 1 87 ? 29.285 3.086 -16.530 1.00 55.59 87 LYS A O 1
ATOM 622 N N . GLU A 1 88 ? 27.291 4.108 -16.469 1.00 56.69 88 GLU A N 1
ATOM 623 C CA . GLU A 1 88 ? 26.689 3.206 -15.474 1.00 56.69 88 GLU A CA 1
ATOM 624 C C . GLU A 1 88 ? 26.081 1.921 -16.073 1.00 56.69 88 GLU A C 1
ATOM 626 O O . GLU A 1 88 ? 25.411 1.157 -15.379 1.00 56.69 88 GLU A O 1
ATOM 631 N N . GLY A 1 89 ? 26.345 1.632 -17.352 1.00 56.81 89 GLY A N 1
ATOM 632 C CA . GLY A 1 89 ? 26.014 0.338 -17.959 1.00 56.81 89 GLY A CA 1
ATOM 633 C C . GLY A 1 89 ? 24.576 0.208 -18.471 1.00 56.81 89 GLY A C 1
ATOM 634 O O . GLY A 1 89 ? 24.106 -0.912 -18.688 1.00 56.81 89 GLY A O 1
ATOM 635 N N . PHE A 1 90 ? 23.874 1.321 -18.719 1.00 60.12 90 PHE A N 1
ATOM 636 C CA . PHE A 1 90 ? 22.571 1.294 -19.404 1.00 60.12 90 PHE A CA 1
ATOM 637 C C . PHE A 1 90 ? 22.674 0.594 -20.771 1.00 60.12 90 PHE A C 1
ATOM 639 O O . PHE A 1 90 ? 21.839 -0.238 -21.133 1.00 60.12 90 PHE A O 1
ATOM 646 N N . ASP A 1 91 ? 23.779 0.853 -21.470 1.00 62.03 91 ASP A N 1
ATOM 647 C CA . ASP A 1 91 ? 24.140 0.242 -22.747 1.00 62.03 91 ASP A CA 1
ATOM 648 C C . ASP A 1 91 ? 24.221 -1.298 -22.671 1.00 62.03 91 ASP A C 1
ATOM 650 O O . ASP A 1 91 ? 23.792 -2.006 -23.586 1.00 62.03 91 ASP A O 1
ATOM 654 N N . ASP A 1 92 ? 24.712 -1.843 -21.554 1.00 64.56 92 ASP A N 1
ATOM 655 C CA . ASP A 1 92 ? 24.861 -3.289 -21.346 1.00 64.56 92 ASP A CA 1
ATOM 656 C C . ASP A 1 92 ? 23.520 -3.989 -21.088 1.00 64.56 92 ASP A C 1
ATOM 658 O O . ASP A 1 92 ? 23.303 -5.122 -21.534 1.00 64.56 92 ASP A O 1
ATOM 662 N N . TYR A 1 93 ? 22.583 -3.314 -20.415 1.00 63.75 93 TYR A N 1
ATOM 663 C CA . TYR A 1 93 ? 21.221 -3.816 -20.222 1.00 63.75 93 TYR A CA 1
ATOM 664 C C . TYR A 1 93 ? 20.449 -3.866 -21.548 1.00 63.75 93 TYR A C 1
ATOM 666 O O . TYR A 1 93 ? 19.825 -4.885 -21.866 1.00 63.75 93 TYR A O 1
ATOM 674 N N . CYS A 1 94 ? 20.558 -2.814 -22.367 1.00 66.88 94 CYS A N 1
ATOM 675 C CA . CYS A 1 94 ? 19.961 -2.764 -23.701 1.00 66.88 94 CYS A CA 1
ATOM 676 C C . CYS A 1 94 ? 20.496 -3.878 -24.607 1.00 66.88 94 CYS A C 1
ATOM 678 O O . CYS A 1 94 ? 19.699 -4.578 -25.230 1.00 66.88 94 CYS A O 1
ATOM 680 N N . LYS A 1 95 ? 21.813 -4.125 -24.616 1.00 66.38 95 LYS A N 1
ATOM 681 C CA . LYS A 1 95 ? 22.423 -5.230 -25.381 1.00 66.38 95 LYS A CA 1
ATOM 682 C C . LYS A 1 95 ? 21.936 -6.609 -24.923 1.00 66.38 95 LYS A C 1
ATOM 684 O O . LYS A 1 95 ? 21.809 -7.512 -25.748 1.00 66.38 95 LYS A O 1
ATOM 689 N N . ARG A 1 96 ? 21.642 -6.783 -23.628 1.00 67.62 96 ARG A N 1
ATOM 690 C CA . ARG A 1 96 ? 21.172 -8.060 -23.062 1.00 67.62 96 ARG A CA 1
ATOM 691 C C . ARG A 1 96 ? 19.712 -8.365 -23.386 1.00 67.62 96 ARG A C 1
ATOM 693 O O . ARG A 1 96 ? 19.386 -9.515 -23.659 1.00 67.62 96 ARG A O 1
ATOM 700 N N . ILE A 1 97 ? 18.838 -7.366 -23.321 1.00 75.50 97 IL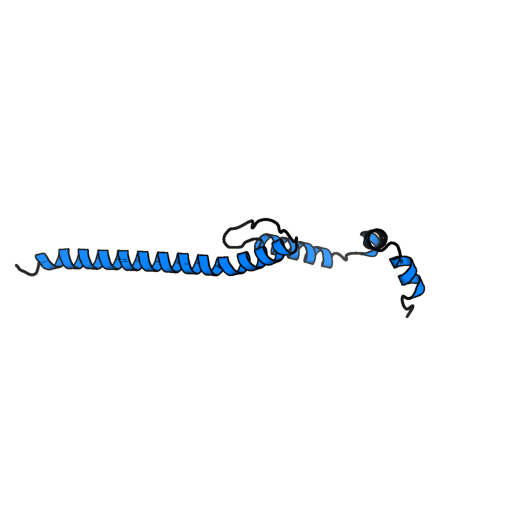E A N 1
ATOM 701 C CA . ILE A 1 97 ? 17.389 -7.565 -23.503 1.00 75.50 97 ILE A CA 1
ATOM 702 C C . ILE A 1 97 ? 16.978 -7.378 -24.957 1.00 75.50 97 ILE A C 1
ATOM 704 O O . ILE A 1 97 ? 16.071 -8.052 -25.442 1.00 75.50 97 ILE A O 1
ATOM 708 N N . PHE A 1 98 ? 17.687 -6.514 -25.671 1.00 74.94 98 PHE A N 1
ATOM 709 C CA . PHE A 1 98 ? 17.435 -6.201 -27.064 1.00 74.94 98 PHE A CA 1
ATOM 710 C C . 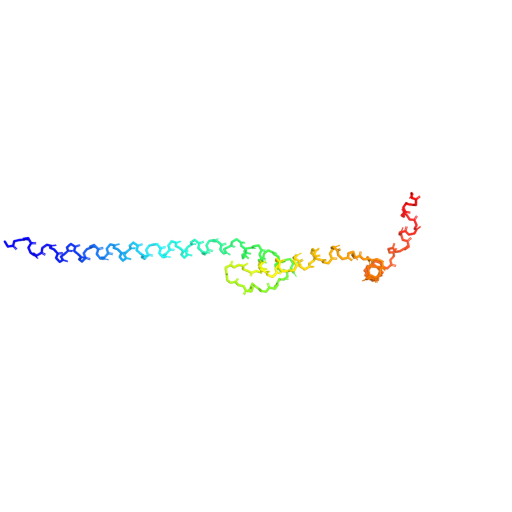PHE A 1 98 ? 18.742 -6.342 -27.854 1.00 74.94 98 PHE A C 1
ATOM 712 O O . PHE A 1 98 ? 19.376 -5.346 -28.202 1.00 74.94 98 PHE A O 1
ATOM 719 N N . PRO A 1 99 ? 19.152 -7.575 -28.202 1.00 72.56 99 PRO A N 1
ATOM 720 C CA . PRO A 1 99 ? 20.428 -7.839 -28.878 1.00 72.56 99 PRO A CA 1
ATOM 721 C C . PRO A 1 99 ? 20.591 -7.131 -30.237 1.00 72.56 99 PRO A C 1
ATOM 723 O O . PRO A 1 99 ? 21.697 -7.037 -30.765 1.00 72.56 99 PRO A O 1
ATOM 726 N N . TYR A 1 100 ? 19.502 -6.607 -30.807 1.00 76.19 100 TYR A N 1
ATOM 727 C CA . TYR A 1 100 ? 19.498 -5.840 -32.055 1.00 76.19 100 TYR A CA 1
ATOM 728 C C . TYR A 1 100 ? 19.337 -4.328 -31.865 1.00 76.19 100 TYR A C 1
ATOM 730 O O . TYR A 1 100 ? 19.393 -3.597 -32.852 1.00 76.19 100 TYR A O 1
ATOM 738 N N . PHE A 1 101 ? 19.171 -3.847 -30.632 1.00 78.69 101 PHE A N 1
ATOM 739 C CA . PHE A 1 101 ? 18.895 -2.440 -30.346 1.00 78.69 101 PHE A CA 1
ATOM 740 C C . PHE A 1 101 ? 19.967 -1.514 -30.910 1.00 78.69 101 PHE A C 1
ATOM 742 O O . PHE A 1 101 ? 19.641 -0.579 -31.629 1.00 78.69 101 PHE A O 1
ATOM 749 N N . ASP A 1 102 ? 21.247 -1.832 -30.707 1.00 71.62 102 ASP A N 1
ATOM 750 C CA . ASP A 1 102 ? 22.344 -1.036 -31.265 1.00 71.62 102 ASP A CA 1
ATOM 751 C C . ASP A 1 102 ? 22.360 -1.012 -32.794 1.00 71.62 102 ASP A C 1
ATOM 753 O O . ASP A 1 102 ? 22.738 -0.005 -33.392 1.00 71.62 102 ASP A O 1
ATOM 757 N N . LYS A 1 103 ? 21.953 -2.111 -33.443 1.00 80.44 103 LYS A N 1
ATOM 758 C CA . LYS A 1 103 ? 21.873 -2.156 -34.908 1.00 80.44 103 LYS A CA 1
ATOM 759 C C . LYS A 1 103 ? 20.751 -1.258 -35.411 1.00 80.44 103 LYS A C 1
ATOM 761 O O . LYS A 1 103 ? 20.955 -0.535 -36.376 1.00 80.44 103 LYS A O 1
ATOM 766 N N . TRP A 1 104 ? 19.591 -1.288 -34.762 1.00 81.81 104 TRP A N 1
ATOM 767 C CA . TRP A 1 104 ? 18.459 -0.447 -35.142 1.00 81.81 104 TRP A CA 1
ATOM 768 C C . TRP A 1 104 ? 18.686 1.018 -34.802 1.00 81.81 104 TRP A C 1
ATOM 770 O O . TRP A 1 104 ? 18.391 1.864 -35.633 1.00 81.81 104 TRP A O 1
ATOM 780 N N . ARG A 1 105 ? 19.299 1.318 -33.655 1.00 77.44 105 ARG A N 1
ATOM 781 C CA . ARG A 1 105 ? 19.704 2.676 -33.297 1.00 77.44 105 ARG A CA 1
ATOM 782 C C . ARG A 1 105 ? 20.648 3.249 -34.354 1.00 77.44 105 ARG A C 1
ATOM 784 O O . ARG A 1 105 ? 20.360 4.262 -34.959 1.00 77.44 105 ARG A O 1
ATOM 791 N N . LYS A 1 106 ? 21.718 2.544 -34.717 1.00 77.12 106 LYS A N 1
ATOM 792 C CA . LYS A 1 106 ? 22.626 3.027 -35.776 1.00 77.12 106 LYS A CA 1
ATOM 793 C C . LYS A 1 106 ? 21.971 3.147 -37.157 1.00 77.12 106 LYS A C 1
ATOM 795 O O . LYS A 1 106 ? 22.429 3.941 -37.968 1.00 77.12 106 LYS A O 1
ATOM 800 N N . ALA A 1 107 ? 20.961 2.330 -37.450 1.00 84.00 107 ALA A N 1
ATOM 801 C CA . ALA A 1 107 ? 20.305 2.315 -38.755 1.00 84.00 107 ALA A CA 1
ATOM 802 C C . ALA A 1 107 ? 19.162 3.334 -38.888 1.00 84.00 107 ALA A C 1
ATOM 804 O O . ALA A 1 107 ? 18.863 3.749 -40.004 1.00 84.00 107 ALA A O 1
ATOM 805 N N . TYR A 1 108 ? 18.510 3.698 -37.782 1.00 79.44 108 TYR A N 1
ATOM 806 C CA . TYR A 1 108 ? 17.254 4.454 -37.792 1.00 79.44 108 TYR A CA 1
ATOM 807 C C . TYR A 1 108 ? 17.211 5.624 -36.808 1.00 79.44 108 TYR A C 1
ATOM 809 O O . TYR A 1 108 ? 16.292 6.435 -36.904 1.00 79.44 108 TYR A O 1
ATOM 817 N N . ASP A 1 109 ? 18.147 5.716 -35.862 1.00 72.12 109 ASP A N 1
ATOM 818 C CA . ASP A 1 109 ? 18.207 6.850 -34.944 1.00 72.12 109 ASP A CA 1
ATOM 819 C C . ASP A 1 109 ? 18.669 8.080 -35.730 1.00 72.12 109 ASP A C 1
ATOM 821 O O . ASP A 1 109 ? 19.637 8.047 -36.497 1.00 72.12 109 ASP A O 1
ATOM 825 N N . TYR A 1 110 ? 17.882 9.142 -35.627 1.00 54.94 110 TYR A N 1
ATOM 826 C CA . TYR A 1 110 ? 18.006 10.309 -36.483 1.00 54.94 110 TYR A CA 1
ATOM 827 C C . TYR A 1 110 ? 19.209 11.138 -36.023 1.00 54.94 110 TYR A C 1
ATOM 829 O O . TYR A 1 110 ? 19.189 11.720 -34.941 1.00 54.94 110 TYR A O 1
ATOM 837 N N . HIS A 1 111 ? 20.260 11.206 -36.842 1.00 58.44 111 HIS A N 1
ATOM 838 C CA . HIS A 1 111 ? 21.350 12.164 -36.655 1.00 58.44 111 HIS A CA 1
ATOM 839 C C . HIS A 1 111 ? 20.848 13.568 -37.033 1.00 58.44 111 HIS A C 1
ATOM 841 O O . HIS A 1 111 ? 20.953 13.974 -38.191 1.00 58.44 111 HIS A O 1
ATOM 847 N N . GLY A 1 112 ? 20.234 14.261 -36.071 1.00 47.00 112 GLY A N 1
ATOM 848 C CA . GLY A 1 112 ? 19.897 15.686 -36.137 1.00 47.00 112 GLY A CA 1
ATOM 849 C C . GLY A 1 112 ? 20.929 16.528 -35.409 1.00 47.00 112 GLY A C 1
ATOM 850 O O . GLY A 1 112 ? 21.265 16.150 -34.266 1.00 47.00 112 GLY A O 1
#

Sequence (112 aa):
MEHSSLLPLASLLAGSCALLAAAAAAAALLLAISAWLQRPRRVAGAFRRQGIDGPPPSSFLSGNLPEMQARAAAAAVAETGGRDFEKEGFDDYCKRIFPYFDKWRKAYDYHG

Foldseek 3Di:
DVVVVVVVVVVVVVVVVVVVVVVVVVVVVVVVLVVVVPVVVVVQVVCVVVVNHDDFFPDSPCGCVVVVVVVVVVVVVVVVVPDPCVPVCVVVVCCVVPVCPVVCCVVPVDPD

Secondary structure (DSSP, 8-state):
-THHHHHHHHHHHHHHHHHHHHHHHHHHHHHHHHHHHHHHHHHHHHHHHTT---PPPSSTTTTTHHHHHHHHHHHHHHHHT---TTTTTHHHHHHHH-TTHHHHHHHHS---